Protein AF-G7UU94-F1 (afdb_monomer_lite)

Secondary structure (DSSP, 8-state):
-PPPHHHHHHHHHHHHHHHHHHHHSTT---HHHHHHHHHHHHHHTTT--HHHHHHHHHHHHHHHHHHH---HHHHHHHHHHHHHHHHHHHHHHHHHHHHHH--

Foldseek 3Di:
DDDDPVNLVVLLVQLVVLLVVLLVDFQQLPPVSLVSLVVSLVVNVSVDDPVLNVLSVQLSVLSVQRHNDPDPVSNVVSVVSNVVSNVVNVVVVVVVVVVVVVD

Organism: Pseudoxanthomonas spadix (strain BD-a59) (NCBI:txid1045855)

Sequence (103 aa):
MRPDTDELFDELAQLDLTLNAIAAQPGSADLPLQQSLQRHVRCLRIFLDIDAAQVLHDLSDAAQRVLETRDAATCAAAMRDLARMRALLDAMFRRQAAQASAA

Structure (mmCIF, N/CA/C/O backbone):
data_AF-G7UU94-F1
#
_entry.id   AF-G7UU94-F1
#
loop_
_atom_site.group_PDB
_atom_site.id
_atom_site.type_symbol
_atom_site.label_atom_id
_atom_site.label_alt_id
_atom_site.label_comp_id
_atom_site.label_asym_id
_atom_site.label_entity_id
_atom_site.label_seq_id
_atom_site.pdbx_PDB_ins_code
_atom_site.Cartn_x
_atom_site.Cartn_y
_atom_site.Cartn_z
_atom_site.occupancy
_atom_site.B_iso_or_equiv
_atom_site.auth_seq_id
_atom_site.auth_comp_id
_atom_site.auth_asym_id
_atom_site.auth_atom_id
_atom_site.pdbx_PDB_model_num
ATOM 1 N N . MET A 1 1 ? 27.294 -0.209 -7.234 1.00 47.44 1 MET A N 1
ATOM 2 C CA . MET A 1 1 ? 26.529 -1.39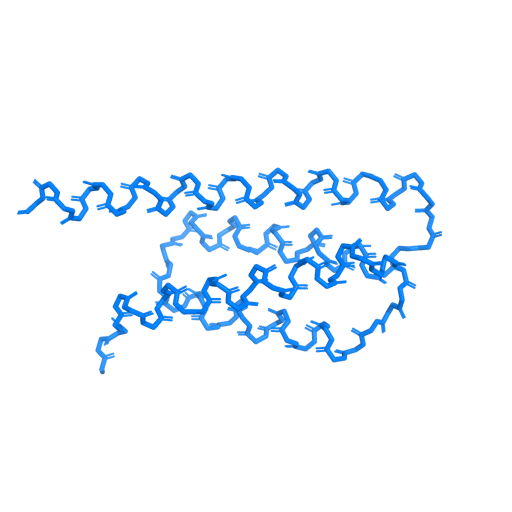9 -7.653 1.00 47.44 1 MET A CA 1
ATOM 3 C C . MET A 1 1 ? 25.208 -0.870 -8.177 1.00 47.44 1 MET A C 1
ATOM 5 O O . MET A 1 1 ? 24.597 -0.087 -7.459 1.00 47.44 1 MET A O 1
ATOM 9 N N . ARG A 1 2 ? 24.872 -1.096 -9.454 1.00 56.22 2 ARG A N 1
ATOM 10 C CA . ARG A 1 2 ? 23.569 -0.652 -9.967 1.00 56.22 2 ARG A CA 1
ATOM 11 C C . ARG A 1 2 ? 22.506 -1.586 -9.372 1.00 56.22 2 ARG A C 1
ATOM 13 O O . ARG A 1 2 ? 22.778 -2.783 -9.360 1.00 56.22 2 ARG A O 1
ATOM 20 N N . PRO A 1 3 ? 21.395 -1.050 -8.851 1.00 63.16 3 PRO A N 1
ATOM 21 C CA . PRO A 1 3 ? 20.289 -1.874 -8.384 1.00 63.16 3 PRO A CA 1
ATOM 22 C C . PRO A 1 3 ? 19.798 -2.790 -9.515 1.00 63.16 3 PRO A C 1
ATOM 24 O O . PRO A 1 3 ? 19.706 -2.323 -10.656 1.00 63.16 3 PRO A O 1
ATOM 27 N N . ASP A 1 4 ? 19.534 -4.064 -9.216 1.00 78.69 4 ASP A N 1
ATOM 28 C CA . ASP A 1 4 ? 19.032 -5.019 -10.210 1.00 78.69 4 ASP A CA 1
ATOM 29 C C . ASP A 1 4 ? 17.508 -4.892 -10.369 1.00 78.69 4 ASP A C 1
ATOM 31 O O . ASP A 1 4 ? 16.785 -4.544 -9.436 1.00 78.69 4 ASP A O 1
ATOM 35 N N . THR A 1 5 ? 17.007 -5.158 -11.571 1.00 77.25 5 THR A N 1
ATOM 36 C CA . THR A 1 5 ? 15.571 -5.109 -11.878 1.00 77.25 5 THR A CA 1
ATOM 37 C C . THR A 1 5 ? 14.807 -6.217 -11.147 1.00 77.25 5 THR A C 1
ATOM 39 O O . THR A 1 5 ? 13.675 -5.995 -10.723 1.00 77.25 5 THR A O 1
ATOM 42 N N . ASP A 1 6 ? 15.438 -7.371 -10.927 1.00 83.56 6 ASP A N 1
ATOM 43 C CA . ASP A 1 6 ? 14.845 -8.475 -10.165 1.00 83.56 6 ASP A CA 1
ATOM 44 C C . ASP A 1 6 ? 14.652 -8.104 -8.682 1.00 83.56 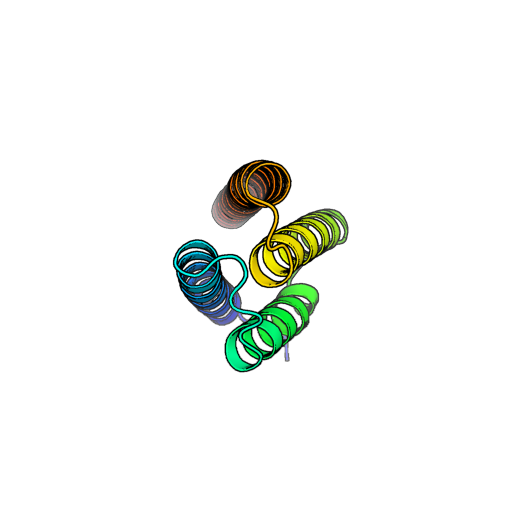6 ASP A C 1
ATOM 46 O O . ASP A 1 6 ? 13.578 -8.323 -8.122 1.00 83.56 6 ASP A O 1
ATOM 50 N N . GLU A 1 7 ? 15.633 -7.425 -8.070 1.00 86.19 7 GLU A N 1
ATOM 51 C CA . GLU A 1 7 ? 15.541 -6.932 -6.685 1.00 86.19 7 GLU A CA 1
ATOM 52 C C . GLU A 1 7 ? 14.389 -5.929 -6.502 1.00 86.19 7 GLU A C 1
ATOM 54 O O . GLU A 1 7 ? 13.712 -5.929 -5.473 1.00 86.19 7 GLU A O 1
ATOM 59 N N . LEU A 1 8 ? 14.136 -5.086 -7.509 1.00 85.50 8 LEU A N 1
ATOM 60 C CA . LEU A 1 8 ? 13.004 -4.160 -7.510 1.00 85.50 8 LEU A CA 1
ATOM 61 C C . LEU A 1 8 ? 11.665 -4.908 -7.494 1.00 85.50 8 LEU A C 1
ATOM 63 O O . LEU A 1 8 ? 10.782 -4.568 -6.705 1.00 85.50 8 LEU A O 1
ATOM 67 N N . PHE A 1 9 ? 11.496 -5.909 -8.362 1.00 86.25 9 PHE A N 1
ATOM 68 C CA . PHE A 1 9 ? 10.249 -6.672 -8.435 1.00 86.25 9 PHE A CA 1
ATOM 69 C C . PHE A 1 9 ? 9.993 -7.483 -7.163 1.00 86.25 9 PHE A C 1
ATOM 71 O O . PHE A 1 9 ? 8.856 -7.505 -6.681 1.00 86.25 9 PHE A O 1
ATOM 78 N N . ASP A 1 10 ? 11.036 -8.074 -6.583 1.00 90.44 10 ASP A N 1
ATOM 79 C CA . ASP A 1 10 ? 10.946 -8.771 -5.301 1.00 90.44 10 ASP A CA 1
ATOM 80 C C . ASP A 1 10 ? 10.511 -7.824 -4.174 1.00 90.44 10 ASP A C 1
ATOM 82 O O . ASP A 1 10 ? 9.613 -8.146 -3.389 1.00 90.44 10 ASP A O 1
ATOM 86 N N . GLU A 1 11 ? 11.094 -6.626 -4.109 1.00 91.75 11 GLU A N 1
ATOM 87 C CA . GLU A 1 11 ? 10.756 -5.636 -3.087 1.00 91.75 11 GLU A CA 1
ATOM 88 C C . GLU A 1 11 ? 9.316 -5.115 -3.242 1.00 91.75 11 GLU A C 1
ATOM 90 O O . GLU A 1 11 ? 8.612 -4.926 -2.246 1.00 91.75 11 GLU A O 1
ATOM 95 N N . LEU A 1 12 ? 8.833 -4.941 -4.478 1.00 90.50 12 LEU A N 1
ATOM 96 C CA . LEU A 1 12 ? 7.438 -4.580 -4.757 1.00 90.50 12 LEU A CA 1
ATOM 97 C C . LEU A 1 12 ? 6.462 -5.683 -4.341 1.00 90.50 12 LEU A C 1
ATOM 99 O O . LEU A 1 12 ? 5.433 -5.387 -3.733 1.00 90.50 12 LEU A O 1
ATOM 103 N N . ALA A 1 13 ? 6.793 -6.949 -4.604 1.00 91.69 13 ALA A N 1
ATOM 104 C CA . ALA A 1 13 ? 5.979 -8.077 -4.164 1.00 91.69 13 ALA A CA 1
ATOM 105 C C . ALA A 1 13 ? 5.898 -8.153 -2.627 1.00 91.69 13 ALA A C 1
ATOM 107 O O . ALA A 1 13 ? 4.824 -8.391 -2.068 1.00 91.69 13 ALA A O 1
ATOM 108 N N . GLN A 1 14 ? 7.009 -7.901 -1.924 1.00 94.81 14 GLN A N 1
ATOM 109 C CA . GLN A 1 14 ? 7.022 -7.852 -0.458 1.00 94.81 14 GLN A CA 1
ATOM 110 C C . GLN A 1 14 ? 6.249 -6.653 0.109 1.00 94.81 14 GLN A C 1
ATOM 112 O O . GLN A 1 14 ? 5.535 -6.800 1.110 1.00 94.81 14 GLN A O 1
ATOM 117 N N . LEU A 1 15 ? 6.345 -5.482 -0.531 1.00 94.31 15 LEU A N 1
ATOM 118 C CA . LEU A 1 15 ? 5.519 -4.327 -0.185 1.00 94.31 15 LEU A CA 1
ATOM 119 C C . LEU A 1 15 ? 4.035 -4.692 -0.295 1.00 94.31 15 LEU A C 1
ATOM 121 O O . LEU A 1 15 ? 3.285 -4.468 0.649 1.00 94.31 15 LEU A O 1
ATOM 125 N N . ASP A 1 16 ? 3.623 -5.315 -1.395 1.00 94.00 16 ASP A N 1
ATOM 126 C CA . ASP A 1 16 ? 2.237 -5.720 -1.627 1.00 94.00 16 ASP A CA 1
ATOM 127 C C . ASP A 1 16 ? 1.699 -6.675 -0.552 1.00 94.00 16 ASP A C 1
ATOM 129 O O . ASP A 1 16 ? 0.578 -6.505 -0.061 1.00 94.00 16 ASP A O 1
ATOM 133 N N . LEU A 1 17 ? 2.504 -7.654 -0.130 1.00 95.50 17 LEU A N 1
ATOM 134 C CA . LEU A 1 17 ? 2.162 -8.538 0.988 1.00 95.50 17 LEU A CA 1
ATOM 135 C C . LEU A 1 17 ? 1.973 -7.752 2.292 1.00 95.50 17 LEU A C 1
ATOM 137 O O . LEU A 1 17 ? 1.001 -7.981 3.015 1.00 95.50 17 LEU A O 1
ATOM 141 N N . THR A 1 18 ? 2.856 -6.790 2.560 1.00 95.75 18 THR A N 1
ATOM 142 C CA . THR A 1 18 ? 2.765 -5.914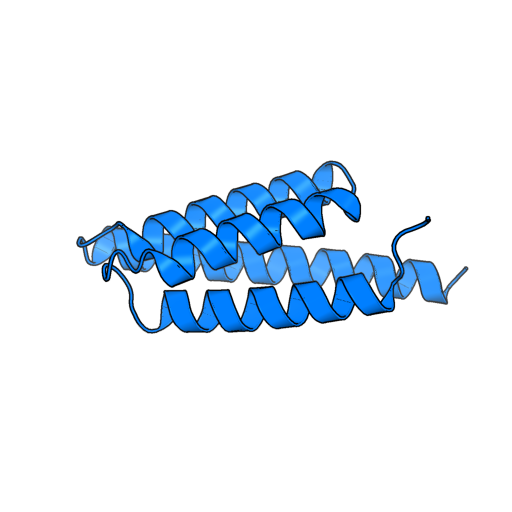 3.736 1.00 95.75 18 THR A CA 1
ATOM 143 C C . THR A 1 18 ? 1.504 -5.051 3.687 1.00 95.75 18 THR A C 1
ATOM 145 O O . THR A 1 18 ? 0.788 -4.952 4.680 1.00 95.75 18 THR A O 1
ATOM 148 N N . LEU A 1 19 ? 1.173 -4.469 2.532 1.00 94.88 19 LEU A N 1
ATOM 149 C CA . LEU A 1 19 ? -0.036 -3.661 2.355 1.00 94.88 19 LEU A CA 1
ATOM 150 C C . LEU A 1 19 ? -1.315 -4.484 2.542 1.00 94.88 19 LEU A C 1
ATOM 152 O O . LEU A 1 19 ? -2.263 -4.005 3.163 1.00 94.88 19 LEU A O 1
ATOM 156 N N . ASN A 1 20 ? -1.341 -5.729 2.056 1.00 95.31 20 ASN A N 1
ATOM 157 C CA . ASN A 1 20 ? -2.465 -6.637 2.288 1.00 95.31 20 ASN A CA 1
ATOM 158 C C . ASN A 1 20 ? -2.610 -6.975 3.781 1.00 95.31 20 ASN A C 1
ATOM 160 O O . ASN A 1 20 ? -3.730 -6.997 4.289 1.00 95.31 20 ASN A O 1
ATOM 164 N N . ALA A 1 21 ? -1.498 -7.185 4.494 1.00 94.81 21 ALA A N 1
ATOM 165 C CA . ALA A 1 21 ? -1.521 -7.382 5.942 1.00 94.81 21 ALA A CA 1
ATOM 166 C C . ALA A 1 21 ? -2.056 -6.137 6.665 1.00 94.81 21 ALA A C 1
ATOM 168 O O . ALA A 1 21 ? -2.943 -6.255 7.501 1.00 94.81 21 ALA A O 1
ATOM 169 N N . ILE A 1 22 ? -1.609 -4.936 6.286 1.00 93.81 22 ILE A N 1
ATOM 170 C CA . ILE A 1 22 ? -2.114 -3.669 6.836 1.00 93.81 22 ILE A CA 1
ATOM 171 C C . ILE A 1 22 ? -3.627 -3.532 6.620 1.00 93.81 22 ILE A C 1
ATOM 173 O O . ILE A 1 22 ? -4.365 -3.225 7.555 1.00 93.81 22 ILE A O 1
ATOM 177 N N . ALA A 1 23 ? -4.104 -3.806 5.405 1.00 92.12 23 ALA A N 1
ATOM 178 C CA . ALA A 1 23 ? -5.521 -3.724 5.065 1.00 92.12 23 ALA A CA 1
ATOM 179 C C . ALA A 1 23 ? -6.388 -4.761 5.805 1.00 92.12 23 ALA A C 1
ATOM 181 O O . ALA A 1 23 ? -7.576 -4.518 6.008 1.00 92.12 23 ALA A O 1
ATOM 182 N N . ALA A 1 24 ? -5.815 -5.900 6.208 1.00 92.88 24 ALA A N 1
ATOM 183 C CA . ALA A 1 24 ? -6.516 -6.949 6.948 1.00 92.88 24 ALA A CA 1
ATOM 184 C C . ALA A 1 24 ? -6.709 -6.624 8.440 1.00 92.88 24 ALA A C 1
ATOM 186 O O . ALA A 1 24 ? -7.605 -7.180 9.075 1.00 92.88 24 ALA A O 1
ATOM 187 N N . GLN A 1 25 ? -5.897 -5.725 8.999 1.00 91.81 25 GLN A N 1
ATOM 188 C CA . GLN A 1 25 ? -5.942 -5.337 10.413 1.00 91.81 25 GLN A CA 1
ATOM 189 C C . GLN A 1 25 ? -5.886 -3.809 10.591 1.00 91.81 25 GLN A C 1
ATOM 191 O O . GLN A 1 25 ? -4.937 -3.280 11.176 1.00 91.81 25 GLN A O 1
ATOM 196 N N . PRO A 1 26 ? -6.907 -3.078 10.106 1.00 89.19 26 PRO A N 1
ATOM 197 C CA . PRO A 1 26 ? -6.985 -1.634 10.285 1.00 89.19 26 PRO A CA 1
ATOM 198 C C . PRO A 1 26 ? -7.082 -1.249 11.767 1.00 89.19 26 PRO A C 1
ATOM 200 O O . PRO A 1 26 ? -7.733 -1.928 12.562 1.00 89.19 26 PRO A O 1
ATOM 203 N N . GLY A 1 27 ? -6.444 -0.139 12.140 1.00 88.44 27 GLY A N 1
ATOM 204 C CA . GLY A 1 27 ? -6.474 0.398 13.504 1.00 88.44 27 GLY A CA 1
ATOM 205 C C . GLY A 1 27 ? -5.714 -0.4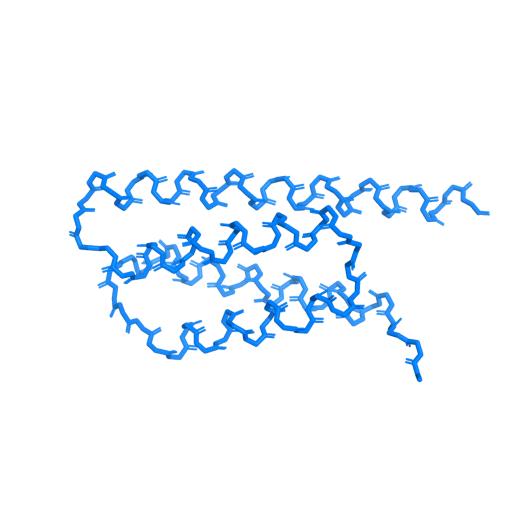24 14.554 1.00 88.44 27 GLY A C 1
ATOM 206 O O . GLY A 1 27 ? -5.832 -0.132 15.750 1.00 88.44 27 GLY A O 1
ATOM 207 N N . SER A 1 28 ? -4.944 -1.442 14.145 1.00 88.69 28 SER A N 1
ATOM 208 C CA . SER A 1 28 ? -4.188 -2.305 15.063 1.00 88.69 28 SER A CA 1
ATOM 209 C C . SER A 1 28 ? -2.970 -1.623 15.689 1.00 88.69 28 SER A C 1
ATOM 211 O O . SER A 1 28 ? -2.499 -2.082 16.730 1.00 88.69 28 SER A O 1
ATOM 213 N N . ALA A 1 29 ? -2.469 -0.534 15.089 1.00 85.69 29 ALA A N 1
ATOM 214 C CA . ALA A 1 29 ? -1.194 0.094 15.445 1.00 85.69 29 ALA A CA 1
ATOM 215 C C . ALA A 1 29 ? -0.017 -0.910 15.504 1.00 85.69 29 ALA A C 1
ATOM 217 O O . ALA A 1 29 ? 0.865 -0.809 16.358 1.00 85.69 29 ALA A O 1
ATOM 218 N N . ASP A 1 30 ? -0.019 -1.898 14.603 1.00 91.88 30 ASP A N 1
ATOM 219 C CA . ASP A 1 30 ? 1.007 -2.941 14.515 1.00 91.88 30 ASP A CA 1
ATOM 220 C C . ASP A 1 30 ? 2.373 -2.357 14.119 1.00 91.88 30 ASP A C 1
ATOM 222 O O . ASP A 1 30 ? 2.636 -2.021 12.960 1.00 91.88 30 ASP A O 1
ATOM 226 N N . LEU A 1 31 ? 3.245 -2.230 15.120 1.00 92.19 31 LEU A N 1
ATOM 227 C CA . LEU A 1 31 ? 4.581 -1.664 14.978 1.00 92.19 31 LEU A CA 1
ATOM 228 C C . LEU A 1 31 ? 5.478 -2.469 14.009 1.00 92.19 31 LEU A C 1
ATOM 230 O O . LEU A 1 31 ? 6.130 -1.839 13.172 1.00 92.19 31 LEU A O 1
ATOM 234 N N . PRO A 1 32 ? 5.528 -3.817 14.057 1.00 94.81 32 PRO A N 1
ATOM 235 C CA . PRO A 1 32 ? 6.202 -4.613 13.028 1.00 94.81 32 PRO A CA 1
ATOM 236 C C . PRO A 1 32 ? 5.787 -4.283 11.586 1.00 94.81 32 PRO A C 1
ATOM 238 O O . PRO A 1 32 ? 6.657 -4.148 10.718 1.00 94.81 32 PRO A O 1
ATOM 241 N N . LEU A 1 33 ? 4.489 -4.109 11.312 1.00 93.81 33 LEU A N 1
ATOM 242 C CA . LEU A 1 33 ? 4.025 -3.730 9.970 1.00 93.81 33 LEU A CA 1
ATOM 243 C C . LEU A 1 33 ? 4.448 -2.310 9.587 1.00 93.81 33 LEU A C 1
ATOM 245 O O . LEU A 1 33 ? 4.883 -2.093 8.456 1.00 93.81 33 LEU A O 1
ATOM 249 N N . GLN A 1 34 ? 4.390 -1.356 10.521 1.00 93.31 34 GLN A N 1
ATOM 250 C CA . GLN A 1 34 ? 4.874 0.012 10.286 1.00 93.31 34 GLN A CA 1
ATOM 251 C C . GLN A 1 34 ? 6.366 0.033 9.930 1.00 93.31 34 GLN A C 1
ATOM 253 O O . GLN A 1 34 ? 6.775 0.692 8.974 1.00 93.31 34 GLN A O 1
ATOM 258 N N . GLN A 1 35 ? 7.186 -0.717 10.668 1.00 95.31 35 GLN A N 1
ATOM 259 C CA . GLN A 1 35 ? 8.623 -0.820 10.408 1.00 95.31 35 GLN A CA 1
ATOM 260 C C . GLN A 1 35 ? 8.911 -1.482 9.057 1.00 95.31 35 GLN A C 1
ATOM 262 O O . GLN A 1 35 ? 9.778 -1.016 8.314 1.00 95.31 35 GLN A O 1
ATOM 267 N N . SER A 1 36 ? 8.161 -2.534 8.716 1.00 95.69 36 SER A N 1
ATOM 268 C CA . SER A 1 36 ? 8.282 -3.222 7.427 1.00 95.69 36 SER A CA 1
ATOM 269 C C . SER A 1 36 ? 7.935 -2.286 6.269 1.00 95.69 36 SER A C 1
ATOM 271 O O . SER A 1 36 ? 8.722 -2.153 5.334 1.00 95.69 36 SER A O 1
ATOM 273 N N . LEU A 1 37 ? 6.827 -1.544 6.370 1.00 94.75 37 LEU A N 1
ATOM 274 C CA . LEU A 1 37 ? 6.435 -0.529 5.390 1.00 94.75 37 LEU A CA 1
ATOM 275 C C . LEU A 1 37 ? 7.534 0.527 5.194 1.00 94.75 37 LEU A C 1
ATOM 277 O O . LEU A 1 37 ? 7.928 0.809 4.065 1.00 94.75 37 LEU A O 1
ATOM 281 N N . GLN A 1 38 ? 8.072 1.086 6.282 1.00 95.00 38 GLN A N 1
ATOM 282 C CA . GLN A 1 38 ? 9.133 2.096 6.204 1.00 95.00 38 GLN A CA 1
ATOM 283 C C . GLN A 1 38 ? 10.420 1.554 5.571 1.00 95.00 38 GLN A C 1
ATOM 285 O O . GLN A 1 38 ? 11.104 2.285 4.847 1.00 95.00 38 GLN A O 1
ATOM 290 N N . ARG A 1 39 ? 10.755 0.282 5.824 1.00 95.44 39 ARG A N 1
ATOM 291 C CA . ARG A 1 39 ? 11.875 -0.399 5.165 1.00 95.44 39 ARG A CA 1
ATOM 292 C C . ARG A 1 39 ? 11.636 -0.480 3.659 1.00 95.44 39 ARG A C 1
ATOM 294 O O . ARG A 1 39 ? 12.494 -0.017 2.912 1.00 95.44 39 ARG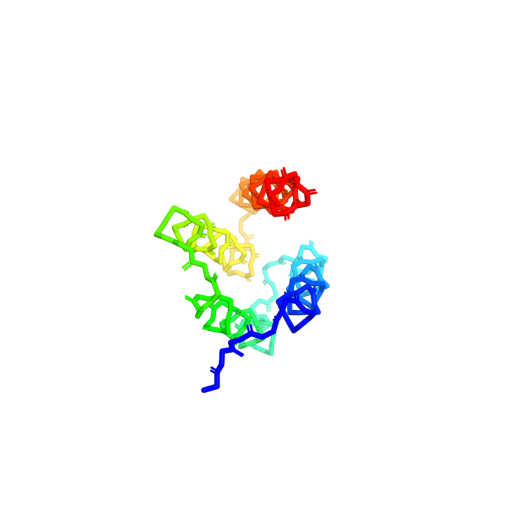 A O 1
ATOM 301 N N . HIS A 1 40 ? 10.470 -0.968 3.237 1.00 94.00 40 HIS A N 1
ATOM 302 C CA . HIS A 1 40 ? 10.116 -1.102 1.822 1.00 94.00 40 HIS A CA 1
ATOM 303 C C . HIS A 1 40 ? 10.157 0.236 1.085 1.00 94.00 40 HIS A C 1
ATOM 305 O O . HIS A 1 40 ? 10.786 0.358 0.036 1.00 94.00 40 HIS A O 1
ATOM 311 N N . VAL A 1 41 ? 9.584 1.285 1.680 1.00 92.75 41 VAL A N 1
ATOM 312 C CA . VAL A 1 41 ? 9.616 2.638 1.108 1.00 92.75 41 VAL A CA 1
ATOM 313 C C . VAL A 1 41 ? 11.052 3.133 0.927 1.00 92.75 41 VAL A C 1
ATOM 315 O O . VAL A 1 41 ? 11.386 3.735 -0.093 1.00 92.75 41 VAL A O 1
ATOM 318 N N . ARG A 1 42 ? 11.930 2.879 1.904 1.00 91.88 42 ARG A N 1
ATOM 319 C CA . ARG A 1 42 ? 13.335 3.291 1.827 1.00 91.88 42 ARG A CA 1
ATOM 320 C C . ARG A 1 42 ? 14.104 2.523 0.755 1.00 91.88 42 ARG A C 1
ATOM 322 O O . ARG A 1 42 ? 14.880 3.152 0.042 1.00 91.88 42 ARG A O 1
ATOM 329 N N . CYS A 1 43 ? 13.889 1.213 0.644 1.00 91.00 43 CYS A N 1
ATOM 330 C CA . CYS A 1 43 ? 14.501 0.384 -0.391 1.00 91.00 43 CYS A CA 1
ATOM 331 C C . CYS A 1 43 ? 14.061 0.847 -1.782 1.00 91.00 43 CYS A C 1
ATOM 333 O O . CYS A 1 43 ? 14.900 1.216 -2.599 1.00 91.00 43 CYS A O 1
ATOM 335 N N . LEU A 1 44 ? 12.749 0.934 -2.019 1.00 89.31 44 LEU A N 1
ATOM 336 C CA . LEU A 1 44 ? 12.177 1.278 -3.322 1.00 89.31 44 LEU A CA 1
ATOM 337 C C . LEU A 1 44 ? 12.548 2.691 -3.785 1.00 89.31 44 LEU A C 1
ATOM 339 O O . LEU A 1 44 ? 12.783 2.899 -4.971 1.00 89.31 44 LEU A O 1
ATOM 343 N N . ARG A 1 45 ? 12.707 3.658 -2.872 1.00 87.69 45 ARG A N 1
ATOM 344 C CA . ARG A 1 45 ? 13.169 5.017 -3.221 1.00 87.69 45 ARG A CA 1
ATOM 345 C C . ARG A 1 45 ? 14.514 5.060 -3.951 1.00 87.69 45 ARG A C 1
ATOM 347 O O . ARG A 1 45 ? 14.789 6.057 -4.605 1.00 87.69 45 ARG A O 1
ATOM 354 N N . ILE A 1 46 ? 15.351 4.029 -3.832 1.00 86.62 46 ILE A N 1
ATOM 355 C CA . ILE A 1 46 ? 16.648 3.951 -4.523 1.00 86.62 46 ILE A CA 1
ATOM 356 C C . ILE A 1 46 ? 16.461 3.628 -6.016 1.00 86.62 46 ILE A C 1
ATOM 358 O O . ILE A 1 46 ? 17.285 4.021 -6.840 1.00 86.62 46 ILE A O 1
ATOM 362 N N . PHE A 1 47 ? 15.376 2.932 -6.358 1.00 80.38 47 PHE A N 1
ATOM 363 C CA . PHE A 1 47 ? 15.068 2.458 -7.708 1.00 80.38 47 PHE A CA 1
ATOM 364 C C . PHE A 1 47 ? 14.166 3.417 -8.493 1.00 80.38 47 PHE A C 1
ATOM 366 O O . PHE A 1 47 ? 14.077 3.316 -9.714 1.00 80.38 47 PHE A O 1
ATOM 373 N N . LEU A 1 48 ? 13.471 4.319 -7.797 1.00 81.31 48 LEU A N 1
ATOM 374 C CA . LEU A 1 48 ? 12.393 5.123 -8.361 1.00 81.31 48 LEU A CA 1
ATOM 375 C C . LEU A 1 48 ? 12.845 6.504 -8.841 1.00 81.31 48 LEU A C 1
ATOM 377 O O . LEU A 1 48 ? 13.707 7.148 -8.242 1.00 81.31 48 LEU A O 1
ATOM 381 N N . ASP A 1 49 ? 12.195 6.976 -9.906 1.00 82.88 49 ASP A N 1
ATOM 382 C CA . ASP A 1 49 ? 12.238 8.378 -10.319 1.00 82.88 49 ASP A CA 1
ATOM 383 C C . ASP A 1 49 ? 11.417 9.274 -9.366 1.00 82.88 49 ASP A C 1
ATOM 385 O O . ASP A 1 49 ? 10.773 8.805 -8.425 1.00 82.88 49 ASP A O 1
ATOM 389 N N . ILE A 1 50 ? 11.476 10.593 -9.580 1.00 79.00 50 ILE A N 1
ATOM 390 C CA . ILE A 1 50 ? 10.834 11.586 -8.701 1.00 79.00 50 ILE A CA 1
ATOM 391 C C . ILE A 1 50 ? 9.313 11.376 -8.633 1.00 79.00 50 ILE A C 1
ATOM 393 O O . ILE A 1 50 ? 8.736 11.463 -7.547 1.00 79.00 50 ILE A O 1
ATOM 397 N N . ASP A 1 51 ? 8.676 11.063 -9.762 1.00 82.38 51 ASP A N 1
ATOM 398 C CA . ASP A 1 51 ? 7.225 10.886 -9.835 1.00 82.38 51 ASP A CA 1
ATOM 399 C C . ASP A 1 51 ? 6.792 9.612 -9.094 1.00 82.38 51 ASP A C 1
ATOM 401 O O . ASP A 1 51 ? 5.855 9.634 -8.292 1.00 82.38 51 ASP A O 1
ATOM 405 N N . ALA A 1 52 ? 7.505 8.502 -9.295 1.00 84.12 52 ALA A N 1
ATOM 406 C CA . ALA A 1 52 ? 7.216 7.241 -8.621 1.00 84.12 52 ALA A CA 1
ATOM 407 C C . ALA A 1 52 ? 7.524 7.310 -7.118 1.00 84.12 52 ALA A C 1
ATOM 409 O O . ALA A 1 52 ? 6.800 6.729 -6.308 1.00 84.12 52 ALA A O 1
ATOM 410 N N . ALA A 1 53 ? 8.555 8.063 -6.722 1.00 87.69 53 ALA A N 1
ATOM 411 C CA . ALA A 1 53 ? 8.871 8.301 -5.319 1.00 87.69 53 ALA A CA 1
ATOM 412 C C . ALA A 1 53 ? 7.758 9.078 -4.597 1.00 87.69 53 ALA A C 1
ATOM 414 O O . ALA A 1 53 ? 7.474 8.780 -3.435 1.00 87.69 53 ALA A O 1
ATOM 415 N N . GLN A 1 54 ? 7.103 10.031 -5.274 1.00 90.75 54 GLN A N 1
ATOM 416 C CA . GLN A 1 54 ? 5.954 10.743 -4.711 1.00 90.75 54 GLN A CA 1
ATOM 417 C C . GLN A 1 54 ? 4.759 9.803 -4.512 1.00 90.75 54 GLN A C 1
ATOM 419 O O . GLN A 1 54 ? 4.181 9.773 -3.429 1.00 90.75 54 GLN A O 1
ATOM 424 N N . VAL A 1 55 ? 4.431 8.978 -5.512 1.00 91.50 55 VAL A N 1
ATOM 425 C CA . VAL A 1 55 ? 3.328 8.005 -5.400 1.00 91.50 55 VAL A CA 1
ATOM 426 C C . VAL A 1 55 ? 3.591 6.989 -4.286 1.00 91.50 55 VAL A C 1
ATOM 428 O O . VAL A 1 55 ? 2.686 6.657 -3.522 1.00 91.50 55 VAL A O 1
ATOM 431 N N . LEU A 1 56 ? 4.833 6.522 -4.145 1.00 92.62 56 LEU A N 1
ATOM 432 C CA . LEU A 1 56 ? 5.235 5.631 -3.058 1.00 92.62 56 LEU A CA 1
ATOM 433 C C . LEU A 1 56 ? 5.101 6.297 -1.678 1.00 92.62 56 LEU A C 1
ATOM 435 O O . LEU A 1 56 ? 4.705 5.639 -0.714 1.00 92.62 56 LEU A O 1
ATOM 439 N N . HIS A 1 57 ? 5.413 7.590 -1.570 1.00 92.88 57 HIS A N 1
ATOM 440 C CA . HIS A 1 57 ? 5.207 8.341 -0.335 1.00 92.88 57 HIS A CA 1
ATOM 441 C C . HIS A 1 57 ? 3.716 8.443 0.012 1.00 92.88 57 HIS A C 1
ATOM 443 O O . HIS A 1 57 ? 3.331 8.066 1.119 1.00 92.88 57 HIS A O 1
ATOM 449 N N . ASP A 1 58 ? 2.873 8.831 -0.946 1.00 93.56 58 ASP A N 1
ATOM 450 C CA . ASP A 1 58 ? 1.423 8.946 -0.747 1.00 93.56 58 ASP A CA 1
ATOM 451 C C . ASP A 1 58 ? 0.788 7.593 -0.370 1.00 93.56 58 ASP A C 1
ATOM 453 O O . ASP A 1 58 ? -0.094 7.515 0.489 1.00 93.56 58 ASP A O 1
ATOM 457 N N . LEU A 1 59 ? 1.273 6.503 -0.975 1.00 94.69 59 LEU A N 1
ATOM 458 C CA . LEU A 1 59 ? 0.899 5.132 -0.630 1.00 94.69 59 LEU A CA 1
ATOM 459 C C . LEU A 1 59 ? 1.257 4.794 0.823 1.00 94.69 59 LEU A C 1
ATOM 461 O O . LEU A 1 59 ? 0.440 4.219 1.545 1.00 94.69 59 LEU A O 1
ATOM 465 N N . SER A 1 60 ? 2.468 5.155 1.256 1.00 94.50 60 SER A N 1
ATOM 466 C CA . SER A 1 60 ? 2.931 4.902 2.622 1.00 94.50 60 SER A CA 1
ATOM 467 C C . SER A 1 60 ? 2.130 5.685 3.660 1.00 94.50 60 SER A C 1
ATOM 469 O O . SER A 1 60 ? 1.737 5.120 4.681 1.00 94.50 60 SER A O 1
ATOM 471 N N . ASP A 1 61 ? 1.787 6.935 3.355 1.00 94.38 61 ASP A N 1
ATOM 472 C CA . ASP A 1 61 ? 0.958 7.782 4.207 1.00 94.38 61 ASP A CA 1
ATOM 473 C C . ASP A 1 61 ? -0.462 7.216 4.333 1.00 94.38 61 ASP A C 1
ATOM 475 O O . ASP A 1 61 ? -1.023 7.163 5.430 1.00 94.38 61 ASP A O 1
ATOM 479 N N . ALA A 1 62 ? -1.047 6.739 3.229 1.00 94.38 62 ALA A N 1
ATOM 480 C CA . ALA A 1 62 ? -2.350 6.080 3.250 1.00 94.38 62 ALA A CA 1
ATOM 481 C C . ALA A 1 62 ? -2.321 4.792 4.093 1.00 94.38 62 ALA A C 1
ATOM 483 O O . ALA A 1 62 ? -3.199 4.590 4.932 1.00 94.38 62 ALA A O 1
ATOM 484 N N . ALA A 1 63 ? -1.293 3.953 3.929 1.00 93.75 63 ALA A N 1
ATOM 485 C CA . ALA A 1 63 ? -1.119 2.730 4.715 1.00 93.75 63 ALA A CA 1
ATOM 486 C C . ALA A 1 63 ? -0.951 3.028 6.213 1.00 93.75 63 ALA A C 1
ATOM 488 O O . ALA A 1 63 ? -1.554 2.363 7.057 1.00 93.75 63 ALA A O 1
ATOM 489 N N . GLN A 1 64 ? -0.188 4.067 6.553 1.00 93.19 64 GLN A N 1
ATOM 490 C CA . GLN A 1 64 ? -0.004 4.488 7.935 1.00 93.19 64 GLN A CA 1
ATOM 491 C C . GLN A 1 64 ? -1.317 4.991 8.550 1.00 93.19 64 GLN A C 1
ATOM 493 O O . GLN A 1 64 ? -1.667 4.584 9.658 1.00 93.19 64 GLN A O 1
ATOM 498 N N . ARG A 1 65 ? -2.116 5.764 7.802 1.00 92.81 65 ARG A N 1
ATOM 499 C CA . ARG A 1 65 ? -3.465 6.164 8.239 1.00 92.81 65 ARG A CA 1
ATOM 500 C C . ARG A 1 65 ? -4.377 4.963 8.485 1.00 92.81 65 ARG A C 1
ATOM 502 O O . ARG A 1 65 ? -5.127 4.996 9.454 1.00 92.81 65 ARG A O 1
ATOM 509 N N . VAL A 1 66 ? -4.309 3.912 7.660 1.00 93.19 66 VAL A N 1
ATOM 510 C CA . VAL A 1 66 ? -5.071 2.663 7.876 1.00 93.19 66 VAL A CA 1
ATOM 511 C C . VAL A 1 66 ? -4.675 1.986 9.194 1.00 93.19 66 VAL A C 1
ATOM 513 O O . VAL A 1 66 ? -5.546 1.501 9.913 1.00 93.19 66 VAL A O 1
ATOM 516 N N . LEU A 1 67 ? -3.386 1.974 9.544 1.00 92.56 67 LEU A N 1
ATOM 517 C CA . LEU A 1 67 ? -2.905 1.371 10.794 1.00 92.56 67 LEU A CA 1
ATOM 518 C C . LEU A 1 67 ? -3.253 2.184 12.043 1.00 92.56 67 LEU A C 1
ATOM 520 O O 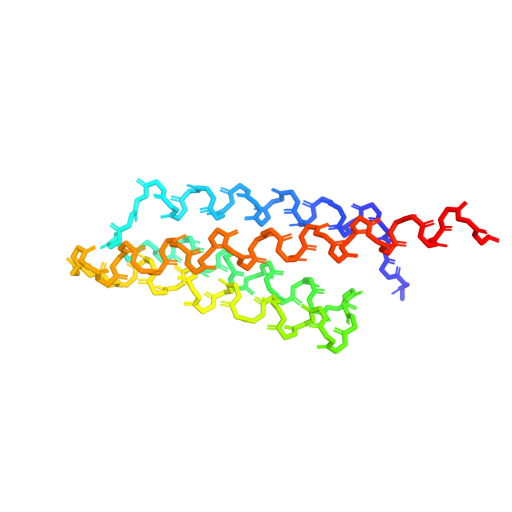. LEU A 1 67 ? -3.493 1.603 13.102 1.00 92.56 67 LEU A O 1
ATOM 524 N N . GLU A 1 68 ? -3.238 3.511 11.939 1.00 90.75 68 GLU A N 1
ATOM 525 C CA . GLU A 1 68 ? -3.383 4.412 13.086 1.00 90.75 68 GLU A CA 1
ATOM 526 C C . GLU A 1 68 ? -4.838 4.786 13.378 1.00 90.75 68 GLU A C 1
ATOM 528 O O . GLU A 1 68 ? -5.202 5.026 14.533 1.00 90.75 68 GLU A O 1
ATOM 533 N N . THR A 1 69 ? -5.689 4.847 12.352 1.00 89.25 69 THR A N 1
ATOM 534 C CA . THR A 1 69 ? -7.059 5.320 12.528 1.00 89.25 69 THR A CA 1
ATOM 535 C C . THR A 1 69 ? -7.958 4.258 13.153 1.00 89.25 69 THR A C 1
ATOM 537 O O . THR A 1 69 ? -7.997 3.105 12.733 1.00 89.25 69 THR A O 1
ATOM 540 N N . ARG A 1 70 ? -8.725 4.669 14.165 1.00 83.88 70 ARG A N 1
ATOM 541 C CA . ARG A 1 70 ? -9.748 3.839 14.824 1.00 83.88 70 ARG A CA 1
ATOM 542 C C . ARG A 1 70 ? -11.168 4.239 14.437 1.00 83.88 70 ARG A C 1
ATOM 544 O O . ARG A 1 70 ? -12.124 3.576 14.825 1.00 83.88 70 ARG A O 1
ATOM 551 N N . ASP A 1 71 ? -11.303 5.334 13.695 1.00 90.25 71 ASP A N 1
ATOM 552 C CA . ASP A 1 71 ? -12.581 5.803 13.183 1.00 90.25 71 ASP A CA 1
ATOM 553 C C . ASP A 1 71 ? -12.930 5.066 11.885 1.00 90.25 71 ASP A C 1
ATOM 555 O O . ASP A 1 71 ? -12.142 5.033 10.938 1.00 90.25 71 ASP A O 1
ATOM 559 N N . ALA A 1 72 ? -14.131 4.491 11.824 1.00 84.88 72 ALA A N 1
ATOM 560 C CA . ALA A 1 72 ? -14.550 3.655 10.703 1.00 84.88 72 ALA A CA 1
ATOM 561 C C . ALA A 1 72 ? -14.662 4.442 9.385 1.00 84.88 72 ALA A C 1
ATOM 563 O O . ALA A 1 72 ? -14.303 3.923 8.326 1.00 84.88 72 ALA A O 1
ATOM 564 N N . ALA A 1 73 ? -15.122 5.698 9.432 1.00 89.06 73 ALA A N 1
ATOM 565 C CA . ALA A 1 73 ? -15.258 6.530 8.237 1.00 89.06 73 ALA A CA 1
ATOM 566 C C . ALA A 1 73 ? -13.884 6.925 7.673 1.00 89.06 73 ALA A C 1
ATOM 568 O O . ALA A 1 73 ? -13.641 6.822 6.467 1.00 89.06 73 ALA A O 1
ATOM 569 N N . THR A 1 74 ? -12.965 7.303 8.560 1.00 88.31 74 THR A N 1
ATOM 570 C CA . THR A 1 74 ? -11.576 7.634 8.234 1.00 88.31 74 THR A CA 1
ATOM 571 C C . THR A 1 74 ? -10.820 6.404 7.733 1.00 88.31 74 THR A C 1
ATOM 573 O O . THR A 1 74 ? -10.097 6.499 6.744 1.00 88.31 74 THR A O 1
ATOM 576 N N . CYS A 1 75 ? -11.036 5.232 8.338 1.00 88.25 75 CYS A N 1
ATOM 577 C CA . CYS A 1 75 ? -10.472 3.966 7.873 1.00 88.25 75 CYS A CA 1
ATOM 578 C C . CYS A 1 75 ? -10.935 3.632 6.453 1.00 88.25 75 CYS A C 1
ATOM 580 O O . CYS A 1 75 ? -10.118 3.333 5.587 1.00 88.25 75 CYS A O 1
ATOM 582 N N . ALA A 1 76 ? -12.239 3.730 6.181 1.00 89.25 76 ALA A N 1
ATOM 583 C CA . ALA A 1 76 ? -12.781 3.459 4.854 1.00 89.25 76 ALA A CA 1
ATOM 584 C C . ALA A 1 76 ? -12.236 4.432 3.791 1.00 89.25 76 ALA A C 1
ATOM 586 O O . ALA A 1 76 ? -11.996 4.036 2.650 1.00 89.25 76 ALA A O 1
ATOM 587 N N . ALA A 1 77 ? -12.022 5.703 4.144 1.00 91.69 77 ALA A N 1
ATOM 588 C CA . ALA A 1 77 ? -11.353 6.661 3.268 1.00 91.69 77 ALA A CA 1
ATOM 589 C C . ALA A 1 77 ? -9.888 6.269 3.015 1.00 91.69 77 ALA A C 1
ATOM 591 O O . ALA A 1 77 ? -9.499 6.126 1.859 1.00 91.69 77 ALA A O 1
ATOM 592 N N . ALA A 1 78 ? -9.124 5.987 4.073 1.00 90.94 78 ALA A N 1
ATOM 593 C CA . ALA A 1 78 ? -7.719 5.600 3.975 1.00 90.94 78 ALA A CA 1
ATOM 594 C C . ALA A 1 78 ? -7.515 4.302 3.173 1.00 90.94 78 ALA A C 1
ATOM 596 O O . ALA A 1 78 ? -6.600 4.222 2.361 1.00 90.94 78 ALA A O 1
ATOM 597 N N . MET A 1 79 ? -8.400 3.309 3.317 1.00 91.94 79 MET A N 1
ATOM 598 C CA . MET A 1 79 ? -8.361 2.077 2.519 1.00 91.94 79 MET A CA 1
ATOM 599 C C . MET A 1 79 ? -8.631 2.329 1.030 1.00 91.94 79 MET A C 1
ATOM 601 O O . MET A 1 79 ? -8.005 1.701 0.177 1.00 91.94 79 MET A O 1
ATOM 605 N N . ARG A 1 80 ? -9.548 3.250 0.695 1.00 93.56 80 ARG A N 1
ATOM 606 C CA . ARG A 1 80 ? -9.797 3.639 -0.704 1.00 93.56 80 ARG A CA 1
ATOM 607 C C . ARG A 1 80 ? -8.606 4.377 -1.300 1.00 93.56 80 ARG A C 1
ATOM 609 O O . ARG A 1 80 ? -8.230 4.084 -2.433 1.00 93.56 80 ARG A O 1
ATOM 616 N N . ASP A 1 81 ? -8.009 5.289 -0.539 1.00 93.44 81 ASP A N 1
ATOM 617 C CA . ASP A 1 81 ? -6.801 6.000 -0.956 1.00 93.44 81 ASP A CA 1
ATOM 618 C C . ASP A 1 81 ? -5.643 5.021 -1.158 1.00 93.44 81 ASP A C 1
ATOM 620 O O . ASP A 1 81 ? -4.986 5.059 -2.195 1.00 93.44 81 ASP A O 1
ATOM 624 N N . LEU A 1 82 ? -5.467 4.066 -0.241 1.00 92.94 82 LEU A N 1
ATOM 625 C CA . LEU A 1 82 ? -4.462 3.014 -0.353 1.00 92.94 82 LEU A CA 1
ATOM 626 C C . LEU A 1 82 ? -4.641 2.189 -1.635 1.00 92.94 82 LEU A C 1
ATOM 628 O O . LEU A 1 82 ? -3.691 2.007 -2.395 1.00 92.94 82 LEU A O 1
ATOM 632 N N . ALA A 1 83 ? -5.865 1.728 -1.913 1.00 92.69 83 ALA A N 1
ATOM 633 C CA . ALA A 1 83 ? -6.170 0.970 -3.125 1.00 92.69 83 ALA A CA 1
ATOM 634 C C . ALA A 1 83 ? -5.911 1.787 -4.402 1.00 92.69 83 ALA A C 1
ATOM 636 O O . ALA A 1 83 ? -5.382 1.264 -5.385 1.00 92.69 83 ALA A O 1
ATOM 637 N N . ARG A 1 84 ? -6.246 3.083 -4.382 1.00 93.75 84 ARG A N 1
ATOM 638 C CA . ARG A 1 84 ? -5.992 3.999 -5.497 1.00 93.75 84 ARG A CA 1
ATOM 639 C C . ARG A 1 84 ? -4.496 4.189 -5.741 1.00 93.75 84 ARG A C 1
ATOM 641 O O . ARG A 1 84 ? -4.066 4.084 -6.887 1.00 93.75 84 ARG A O 1
ATOM 648 N N . MET A 1 85 ? -3.715 4.462 -4.696 1.00 93.12 85 MET A N 1
ATOM 649 C CA . MET A 1 85 ? -2.270 4.673 -4.826 1.00 93.12 85 MET A CA 1
ATOM 650 C C . MET A 1 85 ? -1.556 3.399 -5.274 1.00 93.12 85 MET A C 1
ATOM 652 O O . MET A 1 85 ? -0.672 3.465 -6.123 1.00 93.12 85 MET A O 1
ATOM 656 N N . ARG A 1 86 ? -2.002 2.229 -4.803 1.00 91.31 86 ARG A N 1
ATOM 657 C CA . ARG A 1 86 ? -1.484 0.933 -5.257 1.00 91.31 86 ARG A CA 1
ATOM 658 C C . ARG A 1 86 ? -1.719 0.722 -6.753 1.00 91.31 86 ARG A C 1
ATOM 660 O O . ARG A 1 86 ? -0.792 0.390 -7.480 1.00 91.31 86 ARG A O 1
ATOM 667 N N . ALA A 1 87 ? -2.929 1.009 -7.236 1.00 91.25 87 ALA A N 1
ATOM 668 C CA . ALA A 1 87 ? -3.239 0.916 -8.661 1.00 91.25 87 ALA A CA 1
ATOM 669 C C . ALA A 1 87 ? -2.416 1.895 -9.522 1.00 91.25 87 ALA A C 1
ATOM 671 O O . ALA A 1 87 ? -2.042 1.560 -10.647 1.00 91.25 87 ALA A O 1
ATOM 672 N N . LEU A 1 88 ? -2.129 3.098 -9.008 1.00 90.88 88 LEU A N 1
ATOM 673 C CA . LEU A 1 88 ? -1.256 4.060 -9.687 1.00 90.88 88 LEU A CA 1
ATOM 674 C C . LEU A 1 88 ? 0.182 3.545 -9.771 1.00 90.88 88 LEU A C 1
ATOM 676 O O . LEU A 1 88 ? 0.767 3.581 -10.852 1.00 90.88 88 LEU A O 1
ATOM 680 N N . LEU A 1 89 ? 0.716 3.022 -8.665 1.00 88.06 89 LEU A N 1
ATOM 681 C CA . LEU A 1 89 ? 2.062 2.459 -8.614 1.00 88.06 89 LEU A CA 1
ATOM 682 C C . LEU A 1 89 ? 2.211 1.289 -9.605 1.00 88.06 89 LEU A C 1
ATOM 684 O O . LEU A 1 89 ? 3.126 1.291 -10.428 1.00 88.06 89 LEU A O 1
ATOM 688 N N . ASP A 1 90 ? 1.251 0.361 -9.622 1.00 88.19 90 ASP A N 1
ATOM 689 C CA . ASP A 1 90 ? 1.215 -0.755 -10.576 1.00 88.19 90 ASP A CA 1
ATOM 690 C C . ASP A 1 90 ? 1.186 -0.285 -12.035 1.00 88.19 90 ASP A C 1
ATOM 692 O O . ASP A 1 90 ? 1.884 -0.830 -12.895 1.00 88.19 90 ASP A O 1
ATOM 696 N N . ALA A 1 91 ? 0.372 0.728 -12.345 1.00 88.56 91 ALA A N 1
ATOM 697 C CA . ALA A 1 91 ? 0.276 1.272 -13.695 1.00 88.56 91 ALA A CA 1
ATOM 698 C C . ALA A 1 91 ? 1.596 1.921 -14.146 1.00 88.56 91 ALA A C 1
ATOM 700 O O . ALA A 1 91 ? 1.995 1.755 -15.303 1.00 88.56 91 ALA A O 1
ATOM 701 N N . MET A 1 92 ? 2.288 2.622 -13.242 1.00 86.62 92 MET A N 1
ATOM 702 C CA . MET A 1 92 ? 3.599 3.217 -13.512 1.00 86.62 92 MET A CA 1
ATOM 703 C C . MET A 1 92 ? 4.649 2.145 -13.800 1.00 86.62 92 MET A C 1
ATOM 705 O O . MET A 1 92 ? 5.336 2.233 -14.818 1.00 86.62 92 MET A O 1
ATOM 709 N N . PHE A 1 93 ? 4.718 1.092 -12.982 1.00 80.56 93 PHE A N 1
ATOM 710 C CA . PHE A 1 93 ? 5.675 0.006 -13.196 1.00 80.56 93 PHE A CA 1
ATOM 711 C C . PHE A 1 93 ? 5.393 -0.796 -14.462 1.00 80.56 93 PHE A C 1
ATOM 713 O O . PHE A 1 93 ? 6.315 -1.082 -15.224 1.00 80.56 93 PHE A O 1
ATOM 720 N N . ARG A 1 94 ? 4.124 -1.102 -14.760 1.00 83.81 94 ARG A N 1
ATOM 721 C CA . ARG A 1 94 ? 3.760 -1.750 -16.032 1.00 83.81 94 ARG A CA 1
ATOM 722 C C . ARG A 1 94 ? 4.180 -0.910 -17.233 1.00 83.81 94 ARG A C 1
ATOM 724 O O . ARG A 1 94 ? 4.659 -1.456 -18.224 1.00 83.81 94 ARG A O 1
ATOM 731 N N . ARG A 1 95 ? 4.029 0.415 -17.146 1.00 83.44 95 ARG A N 1
ATOM 732 C CA . ARG A 1 95 ? 4.480 1.336 -18.193 1.00 83.44 95 ARG A CA 1
ATOM 733 C C . ARG A 1 95 ? 6.003 1.337 -18.327 1.00 83.44 95 ARG A C 1
ATOM 735 O O . ARG A 1 95 ? 6.485 1.262 -19.452 1.00 83.44 95 ARG A O 1
ATOM 742 N N . GLN A 1 96 ? 6.743 1.389 -17.221 1.00 78.44 96 GLN A N 1
ATOM 743 C CA . GLN A 1 96 ? 8.209 1.330 -17.241 1.00 78.44 96 GLN A CA 1
ATOM 744 C C . GLN A 1 96 ? 8.714 -0.000 -17.823 1.00 78.44 96 GLN A C 1
ATOM 746 O O . GLN A 1 96 ? 9.576 0.010 -18.697 1.00 78.44 96 GLN A O 1
ATOM 751 N N . ALA A 1 97 ? 8.123 -1.136 -17.439 1.00 75.44 97 ALA A N 1
ATOM 752 C CA . ALA A 1 97 ? 8.469 -2.451 -17.983 1.00 75.44 97 ALA A CA 1
ATOM 753 C C . ALA A 1 97 ? 8.176 -2.568 -19.494 1.00 75.44 97 ALA A C 1
ATOM 755 O O . ALA A 1 97 ? 8.986 -3.101 -20.256 1.00 75.44 97 ALA A O 1
ATOM 756 N N . ALA A 1 98 ? 7.044 -2.025 -19.956 1.00 79.88 98 ALA A N 1
ATOM 757 C CA . ALA A 1 98 ? 6.715 -1.973 -21.382 1.00 79.88 98 ALA A CA 1
ATOM 758 C C . ALA A 1 98 ? 7.689 -1.081 -22.177 1.00 79.88 98 ALA A C 1
ATOM 760 O O . ALA A 1 98 ? 8.023 -1.391 -23.315 1.00 79.88 98 ALA A O 1
ATOM 761 N N . GLN A 1 99 ? 8.169 0.015 -21.582 1.00 77.38 99 GLN A N 1
ATOM 762 C CA . GLN A 1 99 ? 9.163 0.895 -22.204 1.00 77.38 99 GLN A CA 1
ATOM 763 C C . GLN A 1 99 ? 10.561 0.265 -22.238 1.00 77.38 99 GLN A C 1
ATOM 765 O O . GLN A 1 99 ? 11.256 0.405 -23.238 1.00 77.38 99 GLN A O 1
ATOM 770 N N . ALA A 1 100 ? 10.954 -0.452 -21.183 1.00 70.12 100 ALA A N 1
ATOM 771 C CA . ALA A 1 100 ? 12.242 -1.140 -21.102 1.00 70.12 100 ALA A CA 1
ATOM 772 C C . ALA A 1 100 ? 12.349 -2.343 -22.057 1.00 70.12 100 ALA A C 1
ATOM 774 O O . ALA A 1 100 ? 13.439 -2.656 -22.512 1.00 70.12 100 ALA A O 1
ATOM 775 N N . SER A 1 101 ? 11.229 -3.002 -22.373 1.00 64.88 101 SER A N 1
ATOM 776 C CA . SER A 1 101 ? 11.174 -4.132 -23.320 1.00 64.88 101 SER A CA 1
ATOM 777 C C . SER A 1 101 ? 11.046 -3.720 -24.792 1.00 64.88 101 SER A C 1
ATOM 779 O O . SER A 1 101 ? 11.242 -4.552 -25.675 1.00 64.88 101 SER A O 1
ATOM 781 N N . ALA A 1 102 ? 10.707 -2.457 -25.066 1.00 59.16 102 ALA A N 1
ATOM 782 C CA . ALA A 1 102 ? 10.606 -1.905 -26.418 1.00 59.16 102 ALA A CA 1
ATOM 783 C C . ALA A 1 102 ? 11.888 -1.181 -26.887 1.00 59.16 102 ALA A C 1
ATOM 785 O O . ALA A 1 102 ? 11.927 -0.717 -28.029 1.00 59.16 102 ALA A O 1
ATOM 786 N N . ALA A 1 103 ? 12.889 -1.055 -26.009 1.00 50.28 103 ALA A N 1
ATOM 787 C CA . ALA A 1 103 ? 14.197 -0.444 -26.257 1.00 50.28 103 ALA A CA 1
ATOM 788 C C . ALA A 1 103 ? 15.268 -1.514 -26.518 1.00 50.28 103 ALA A C 1
ATOM 790 O O . ALA A 1 103 ? 16.183 -1.224 -27.321 1.00 50.28 103 ALA A O 1
#

pLDDT: mean 87.62, std 9.38, range [47.44, 95.75]

Radius of gyration: 14.16 Å; chains: 1; bounding box: 42×20×42 Å